Protein AF-A0A957ZET1-F1 (afdb_monomer)

Secondary structure (DSSP, 8-state):
-PPPEEEE-----SGGGTTSGGGHHHHHHHHHHHHTT----EEETTEEEEEEEEEPPPGGG-TTSS-S---HHHHHHHHHH------EEEEEEEE-

Sequence (96 aa):
MSSLKMIVGLGNPGPRYANNRHNIGFRAVELYAERHNFAFSRIQLKASVADGWVSMPSALASPQAASAQENSETRGFLGSLFQPSAERQKVLLAKP

pLDDT: mean 79.7, std 17.47, range [43.03, 96.94]

Foldseek 3Di:
DADEAEQEQAADDDPVGPPPPRRVSVVVLVVVCVVQVWDQPDADPNKRKTKDKDFDDQPCPDCVNVPDPDDPVVVVVVCVVDPRPRDIHIYMYIYD

Structure (mmCIF, N/CA/C/O backbone):
data_AF-A0A957ZET1-F1
#
_entry.id   AF-A0A957ZET1-F1
#
loop_
_atom_site.group_PDB
_atom_site.id
_atom_site.type_symbol
_atom_site.label_atom_id
_atom_site.label_alt_id
_atom_site.label_comp_id
_atom_site.label_asym_id
_atom_site.label_entity_id
_atom_site.label_seq_id
_atom_site.pdbx_PDB_ins_code
_atom_site.Cartn_x
_atom_site.Cartn_y
_atom_site.Cartn_z
_atom_site.occupancy
_atom_site.B_iso_or_equiv
_atom_site.auth_seq_id
_atom_site.auth_comp_id
_atom_site.auth_asym_id
_atom_site.auth_atom_id
_atom_site.pdbx_P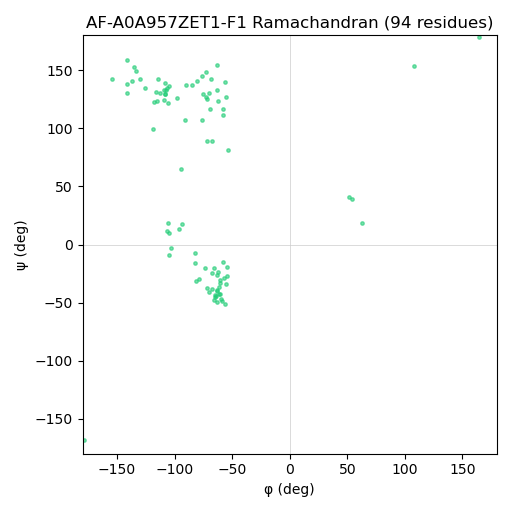DB_model_num
ATOM 1 N N . MET A 1 1 ? -5.080 4.289 24.548 1.00 55.81 1 MET A N 1
ATOM 2 C CA . MET A 1 1 ? -4.792 5.103 23.344 1.00 55.81 1 MET A CA 1
ATOM 3 C C . MET A 1 1 ? -4.132 4.206 22.310 1.00 55.81 1 MET A C 1
ATOM 5 O O . MET A 1 1 ? -3.112 3.611 22.632 1.00 55.81 1 MET A O 1
ATOM 9 N N . SER A 1 2 ? -4.687 4.082 21.104 1.00 67.25 2 SER A N 1
ATOM 10 C CA . SER A 1 2 ? -4.029 3.357 20.007 1.00 67.25 2 SER A CA 1
ATOM 11 C C . SER A 1 2 ? -2.804 4.152 19.529 1.00 67.25 2 SER A C 1
ATOM 13 O O . SER A 1 2 ? -2.951 5.284 19.065 1.00 67.25 2 SER A O 1
ATOM 15 N N . SER A 1 3 ? -1.598 3.596 19.666 1.00 87.75 3 SER A N 1
ATOM 16 C CA . SER A 1 3 ? -0.348 4.229 19.195 1.00 87.75 3 SER A CA 1
ATOM 17 C C . SER A 1 3 ? -0.307 4.283 17.668 1.00 87.75 3 SER A C 1
ATOM 19 O O . SER A 1 3 ? -0.742 3.331 17.048 1.00 87.75 3 SER A O 1
ATOM 21 N N . LEU A 1 4 ? 0.208 5.336 17.024 1.00 90.69 4 LEU A N 1
ATOM 22 C CA . LEU A 1 4 ? 0.372 5.339 15.559 1.00 90.69 4 LEU A CA 1
ATOM 23 C C . LEU A 1 4 ? 1.369 4.247 15.129 1.00 90.69 4 LEU A C 1
ATOM 25 O O . LEU A 1 4 ? 2.459 4.150 15.691 1.00 90.69 4 LEU A O 1
ATOM 29 N N . LYS A 1 5 ? 1.023 3.460 14.104 1.00 93.75 5 LYS A N 1
ATOM 30 C CA . LYS A 1 5 ? 1.940 2.499 13.471 1.00 93.75 5 LYS A CA 1
ATOM 31 C C . LYS A 1 5 ? 2.348 2.996 12.091 1.00 93.75 5 LYS A C 1
ATOM 33 O O . LYS A 1 5 ? 1.508 3.491 11.344 1.00 93.75 5 LYS A O 1
ATOM 38 N N . MET A 1 6 ? 3.624 2.842 11.750 1.00 94.44 6 MET A N 1
ATOM 39 C CA . MET A 1 6 ? 4.146 3.160 10.423 1.00 94.44 6 MET A CA 1
ATOM 40 C C . MET A 1 6 ? 4.652 1.887 9.750 1.00 94.44 6 MET A C 1
ATOM 42 O O . MET A 1 6 ? 5.401 1.125 10.357 1.00 94.44 6 MET A O 1
ATOM 46 N N . ILE A 1 7 ? 4.243 1.672 8.503 1.00 95.75 7 ILE A N 1
ATOM 47 C CA . ILE A 1 7 ? 4.685 0.563 7.660 1.00 95.75 7 ILE A CA 1
ATOM 48 C C . ILE A 1 7 ? 5.391 1.171 6.450 1.00 95.75 7 ILE A C 1
ATOM 50 O O . ILE A 1 7 ? 4.811 1.979 5.723 1.00 95.75 7 ILE A O 1
ATOM 54 N N . VAL A 1 8 ? 6.649 0.789 6.243 1.00 95.81 8 VAL A N 1
ATOM 55 C CA . VAL A 1 8 ? 7.480 1.309 5.153 1.00 95.81 8 VAL A CA 1
ATOM 56 C C . VAL A 1 8 ? 7.815 0.179 4.192 1.00 95.81 8 VAL A C 1
ATOM 58 O O . VAL A 1 8 ? 8.381 -0.839 4.587 1.00 95.81 8 VAL A O 1
ATOM 61 N N . GLY A 1 9 ? 7.468 0.363 2.923 1.00 94.94 9 GLY A N 1
ATOM 62 C CA . GLY A 1 9 ? 7.806 -0.554 1.848 1.00 94.94 9 GLY A CA 1
ATOM 63 C C . GLY A 1 9 ? 9.125 -0.135 1.223 1.00 94.94 9 GLY A C 1
ATOM 64 O O . GLY A 1 9 ? 9.172 0.869 0.524 1.00 94.94 9 GLY A O 1
ATOM 65 N N . LEU A 1 10 ? 10.198 -0.886 1.469 1.00 93.12 10 LEU A N 1
ATOM 66 C CA . LEU A 1 10 ? 11.492 -0.633 0.829 1.00 93.12 10 LEU A CA 1
ATOM 67 C C . LEU A 1 10 ? 11.493 -1.130 -0.625 1.00 93.12 10 LEU A C 1
ATOM 69 O O . LEU A 1 10 ? 10.859 -2.139 -0.949 1.00 93.12 10 LEU A O 1
ATOM 73 N N . GLY A 1 11 ? 12.196 -0.402 -1.492 1.00 90.31 11 GLY A N 1
ATOM 74 C CA . GLY A 1 11 ? 12.289 -0.672 -2.924 1.00 90.31 11 GLY A CA 1
ATOM 75 C C . GLY A 1 11 ? 12.836 0.526 -3.699 1.00 90.31 11 GLY A C 1
ATOM 76 O O . GLY A 1 11 ? 13.131 1.571 -3.120 1.00 90.31 11 GLY A O 1
ATOM 77 N N . ASN A 1 12 ? 12.977 0.356 -5.012 1.00 90.69 12 ASN A N 1
ATOM 78 C CA . ASN A 1 12 ? 13.467 1.379 -5.931 1.00 90.69 12 ASN A CA 1
ATOM 79 C C . ASN A 1 12 ? 12.318 1.941 -6.789 1.00 90.69 12 ASN A C 1
ATOM 81 O O . ASN A 1 12 ? 11.541 1.151 -7.340 1.00 90.69 12 ASN A O 1
ATOM 85 N N . PRO A 1 13 ? 12.222 3.272 -6.962 1.00 84.25 13 PRO A N 1
ATOM 86 C CA . PRO A 1 13 ? 11.187 3.892 -7.780 1.00 84.25 13 PRO A CA 1
ATOM 87 C C . PRO A 1 13 ? 11.435 3.682 -9.280 1.00 84.25 13 PRO A C 1
ATOM 89 O O . PRO A 1 13 ? 12.572 3.645 -9.751 1.00 84.25 13 PRO A O 1
ATOM 92 N N . GLY A 1 14 ? 10.347 3.602 -10.047 1.00 83.75 14 GLY A N 1
ATOM 93 C CA . GLY A 1 14 ? 10.363 3.520 -11.509 1.00 83.75 14 GLY A CA 1
ATOM 94 C C . GLY A 1 14 ? 9.994 2.138 -12.073 1.00 83.75 14 GLY A C 1
ATOM 95 O O . GLY A 1 14 ? 10.213 1.106 -11.432 1.00 83.75 14 GLY A O 1
ATOM 96 N N . PRO A 1 15 ? 9.457 2.089 -13.308 1.00 81.06 15 PRO A N 1
ATOM 97 C CA . PRO A 1 15 ? 8.856 0.881 -13.886 1.00 81.06 15 PRO A CA 1
ATOM 98 C C . PRO A 1 15 ? 9.854 -0.270 -14.064 1.00 81.06 15 PRO A C 1
ATOM 100 O O . PRO A 1 15 ? 9.481 -1.439 -14.002 1.00 81.06 15 PRO A O 1
ATOM 103 N N . ARG A 1 16 ? 11.145 0.044 -14.220 1.00 82.56 16 ARG A N 1
ATOM 104 C CA . ARG A 1 16 ? 12.215 -0.945 -14.417 1.00 82.56 16 ARG A CA 1
ATOM 105 C C . ARG A 1 16 ? 12.442 -1.853 -13.200 1.00 82.56 16 ARG A C 1
ATOM 107 O O . ARG A 1 16 ? 13.002 -2.934 -13.353 1.00 82.56 16 ARG A O 1
ATOM 114 N N . TYR A 1 17 ? 12.008 -1.435 -12.009 1.00 78.31 17 TYR A N 1
ATOM 115 C CA . TYR A 1 17 ? 12.193 -2.185 -10.762 1.00 78.31 17 TYR A CA 1
ATOM 116 C C . TYR A 1 17 ? 10.928 -2.908 -10.287 1.00 78.31 17 TYR A C 1
ATOM 118 O O . TYR A 1 17 ? 10.996 -3.655 -9.313 1.00 78.31 17 TYR A O 1
ATOM 126 N N . ALA A 1 18 ? 9.798 -2.755 -10.989 1.00 74.75 18 ALA A N 1
ATOM 127 C CA . ALA A 1 18 ? 8.488 -3.262 -10.566 1.00 74.75 18 ALA A CA 1
ATOM 128 C C . ALA A 1 18 ? 8.465 -4.775 -10.266 1.00 74.75 18 ALA A C 1
ATOM 130 O O . ALA A 1 18 ? 7.780 -5.211 -9.344 1.00 74.75 18 ALA A O 1
ATOM 131 N N . ASN A 1 19 ? 9.260 -5.564 -10.999 1.00 80.00 19 ASN A N 1
ATOM 132 C CA . ASN A 1 19 ? 9.345 -7.022 -10.845 1.00 80.00 19 ASN A CA 1
ATOM 133 C C . ASN A 1 19 ? 10.643 -7.504 -10.166 1.00 80.00 19 ASN A C 1
ATOM 135 O O . ASN A 1 19 ? 10.943 -8.697 -10.177 1.00 80.00 19 ASN A O 1
ATOM 139 N N . ASN A 1 20 ? 11.435 -6.604 -9.575 1.00 85.44 20 ASN A N 1
ATOM 140 C CA . ASN A 1 20 ? 12.631 -6.987 -8.826 1.00 85.44 20 ASN A CA 1
ATOM 141 C C . ASN A 1 20 ? 12.242 -7.444 -7.410 1.00 85.44 20 ASN A C 1
ATOM 143 O O . ASN A 1 20 ? 11.415 -6.816 -6.752 1.00 85.44 20 ASN A O 1
ATOM 147 N N . ARG A 1 21 ? 12.900 -8.490 -6.896 1.00 86.75 21 ARG A N 1
ATOM 148 C CA . ARG A 1 21 ? 12.778 -8.942 -5.496 1.00 86.75 21 ARG A CA 1
ATOM 149 C C . ARG A 1 21 ? 13.056 -7.819 -4.485 1.00 86.75 21 ARG A C 1
ATOM 151 O O . ARG A 1 21 ? 12.487 -7.836 -3.400 1.00 86.75 21 ARG A O 1
ATOM 158 N N . HIS A 1 22 ? 13.857 -6.819 -4.861 1.00 86.31 22 HIS A N 1
ATOM 159 C CA . HIS A 1 22 ? 14.103 -5.611 -4.063 1.00 86.31 22 HIS A CA 1
ATOM 160 C C . HIS A 1 22 ? 12.844 -4.764 -3.812 1.00 86.31 22 HIS A C 1
ATOM 162 O O . HIS A 1 22 ? 12.797 -4.046 -2.822 1.00 86.31 22 HIS A O 1
ATOM 168 N N . ASN A 1 23 ? 11.817 -4.864 -4.662 1.00 91.44 23 ASN A N 1
ATOM 169 C CA . ASN A 1 23 ? 10.572 -4.102 -4.541 1.00 91.44 23 ASN A CA 1
ATOM 170 C C . ASN A 1 23 ? 9.459 -4.892 -3.835 1.00 91.44 23 ASN A C 1
ATOM 172 O O . ASN A 1 23 ? 8.298 -4.481 -3.848 1.00 91.44 23 ASN A O 1
ATOM 176 N N . ILE A 1 24 ? 9.780 -6.019 -3.187 1.00 92.38 24 ILE A N 1
ATOM 177 C CA . ILE A 1 24 ? 8.775 -6.795 -2.451 1.00 92.38 24 ILE A CA 1
ATOM 178 C C . ILE A 1 24 ? 8.134 -5.974 -1.322 1.00 92.38 24 ILE A C 1
ATOM 180 O O . ILE A 1 24 ? 6.937 -6.107 -1.081 1.00 92.38 24 ILE A O 1
ATOM 184 N N . GLY A 1 25 ? 8.897 -5.067 -0.697 1.00 92.94 25 GLY A N 1
ATOM 185 C CA . GLY A 1 25 ? 8.387 -4.142 0.313 1.00 92.94 25 GLY A CA 1
ATOM 186 C C . GLY A 1 25 ? 7.351 -3.169 -0.254 1.00 92.94 25 GLY A C 1
ATOM 187 O O . GLY A 1 25 ? 6.292 -2.999 0.345 1.00 92.94 25 GLY A O 1
ATOM 188 N N . PHE A 1 26 ? 7.611 -2.587 -1.431 1.00 92.25 26 PHE A N 1
ATOM 189 C CA . PHE A 1 26 ? 6.634 -1.753 -2.151 1.00 92.25 26 PHE A CA 1
ATOM 190 C C . PHE A 1 26 ? 5.340 -2.511 -2.408 1.00 92.25 26 PHE A C 1
ATOM 192 O O . PHE A 1 26 ? 4.268 -2.030 -2.051 1.00 92.25 26 PHE A O 1
ATOM 199 N N . ARG A 1 27 ? 5.447 -3.715 -2.984 1.00 91.69 27 ARG A N 1
ATOM 200 C CA . ARG A 1 27 ? 4.274 -4.524 -3.327 1.00 91.69 27 ARG A CA 1
ATOM 201 C C . ARG A 1 27 ? 3.480 -4.927 -2.092 1.00 91.69 27 ARG A C 1
ATOM 203 O O . ARG A 1 27 ? 2.257 -4.900 -2.129 1.00 91.69 27 ARG A O 1
ATOM 210 N N . ALA A 1 28 ? 4.153 -5.268 -0.994 1.00 94.75 28 ALA A N 1
ATOM 211 C CA . ALA A 1 28 ? 3.485 -5.581 0.265 1.00 94.75 28 ALA A CA 1
ATOM 212 C C . ALA A 1 28 ? 2.675 -4.384 0.788 1.00 94.75 28 ALA A C 1
ATOM 214 O O . ALA A 1 28 ? 1.538 -4.555 1.221 1.00 94.75 28 ALA A O 1
ATOM 215 N N . VAL A 1 29 ? 3.236 -3.176 0.706 1.00 95.94 29 VAL A N 1
ATOM 216 C CA . VAL A 1 29 ? 2.572 -1.942 1.140 1.00 95.94 29 VAL A CA 1
ATOM 217 C C . VAL A 1 29 ? 1.431 -1.528 0.204 1.00 95.94 29 VAL A C 1
ATOM 219 O O . VAL A 1 29 ? 0.389 -1.099 0.693 1.00 95.94 29 VAL A O 1
ATOM 222 N N . GLU A 1 30 ? 1.571 -1.706 -1.110 1.00 93.25 30 GLU A N 1
ATOM 223 C CA . GLU A 1 30 ? 0.482 -1.494 -2.076 1.00 93.25 30 GLU A CA 1
ATOM 224 C C . GLU A 1 30 ? -0.677 -2.462 -1.840 1.00 93.25 30 GLU A C 1
ATOM 226 O O . GLU A 1 30 ? -1.810 -2.025 -1.678 1.00 93.25 30 GLU A O 1
ATOM 231 N N . LEU A 1 31 ? -0.389 -3.759 -1.705 1.00 95.06 31 LEU A N 1
ATOM 232 C CA . LEU A 1 31 ? -1.407 -4.771 -1.413 1.00 95.06 31 LEU A CA 1
ATOM 233 C C . LEU A 1 31 ? -2.098 -4.516 -0.069 1.00 95.06 31 LEU A C 1
ATOM 235 O O . LEU A 1 31 ? -3.295 -4.758 0.071 1.00 95.06 31 LEU A O 1
ATOM 239 N N . TYR A 1 32 ? -1.356 -4.041 0.934 1.00 95.62 32 TYR A N 1
ATOM 240 C CA . TYR A 1 32 ? -1.944 -3.640 2.207 1.00 95.62 32 TYR A CA 1
ATOM 241 C C . TYR A 1 32 ? -2.874 -2.434 2.031 1.00 95.62 32 TYR A C 1
ATOM 243 O O . TYR A 1 32 ? -3.994 -2.448 2.539 1.00 95.62 32 TYR A O 1
ATOM 251 N N . ALA A 1 33 ? -2.442 -1.414 1.285 1.00 96.00 33 ALA A N 1
ATOM 252 C CA . ALA A 1 33 ? -3.263 -0.247 0.990 1.00 96.00 33 ALA A CA 1
ATOM 253 C C . ALA A 1 33 ? -4.552 -0.639 0.253 1.00 96.00 33 ALA A C 1
ATOM 255 O O . ALA A 1 33 ? -5.631 -0.242 0.678 1.00 96.00 33 ALA A O 1
ATOM 256 N N . GLU A 1 34 ? -4.459 -1.483 -0.776 1.00 95.56 34 GLU A N 1
ATOM 257 C CA . GLU A 1 34 ? -5.608 -1.995 -1.533 1.00 95.56 34 GLU A CA 1
ATOM 258 C C . GLU A 1 34 ? -6.599 -2.743 -0.633 1.00 95.56 34 GLU A C 1
ATOM 260 O O . GLU A 1 34 ? -7.789 -2.435 -0.630 1.00 95.56 34 GLU A O 1
ATOM 265 N N . ARG A 1 35 ? -6.117 -3.674 0.202 1.00 95.06 35 ARG A N 1
ATOM 266 C CA . ARG A 1 35 ? -6.968 -4.450 1.125 1.00 95.06 35 ARG A CA 1
ATOM 267 C C . ARG A 1 35 ? -7.713 -3.584 2.137 1.00 95.06 35 ARG A C 1
ATOM 269 O O . ARG A 1 35 ? -8.793 -3.964 2.582 1.00 95.06 35 ARG A O 1
ATOM 276 N N . HIS A 1 36 ? -7.129 -2.452 2.519 1.00 94.25 36 HIS A N 1
ATOM 277 C CA . HIS A 1 36 ? -7.690 -1.533 3.507 1.00 94.25 36 HIS A CA 1
ATOM 278 C C . HIS A 1 36 ? -8.280 -0.257 2.885 1.00 94.25 36 HIS A C 1
ATOM 280 O O . HIS A 1 36 ? -8.660 0.649 3.624 1.00 94.25 36 HIS A O 1
ATOM 286 N N . ASN A 1 37 ? -8.410 -0.195 1.554 1.00 95.38 37 ASN A N 1
ATOM 287 C CA . ASN A 1 37 ? -8.915 0.960 0.803 1.00 95.38 37 ASN A CA 1
ATOM 288 C C . ASN A 1 37 ? -8.171 2.276 1.103 1.00 95.38 37 ASN A C 1
ATOM 290 O O . ASN A 1 37 ? -8.776 3.343 1.212 1.00 95.38 37 ASN A O 1
ATOM 294 N N . PHE A 1 38 ? -6.850 2.215 1.257 1.00 96.31 38 PHE A N 1
ATOM 295 C CA . PHE A 1 38 ? -6.011 3.401 1.398 1.00 96.31 38 PHE A CA 1
ATOM 296 C C . PHE A 1 38 ? -5.531 3.869 0.027 1.00 96.31 38 PHE A C 1
ATOM 298 O O . PHE A 1 38 ? -5.088 3.075 -0.801 1.00 96.31 38 PHE A O 1
ATOM 305 N N . ALA A 1 39 ? -5.564 5.182 -0.188 1.00 96.00 39 ALA A N 1
ATOM 306 C CA . ALA A 1 39 ? -5.045 5.809 -1.393 1.00 96.00 39 ALA A CA 1
ATOM 307 C C . ALA A 1 39 ? -3.751 6.564 -1.084 1.00 96.00 39 ALA A C 1
ATOM 309 O O . ALA A 1 39 ? -3.695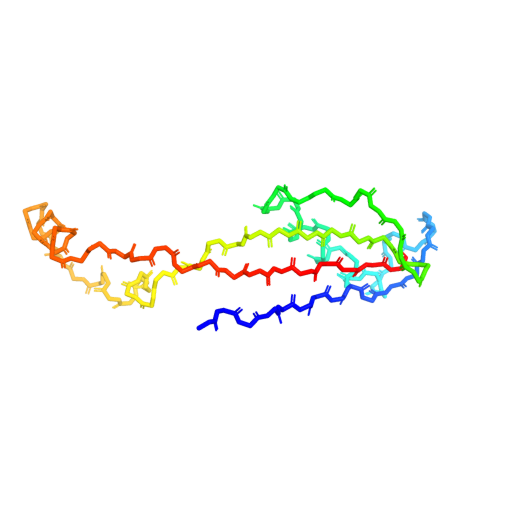 7.391 -0.171 1.00 96.00 39 ALA A O 1
ATOM 310 N N . PHE A 1 40 ? -2.719 6.311 -1.884 1.00 94.88 40 PHE A N 1
ATOM 311 C CA . PHE A 1 40 ? -1.491 7.098 -1.886 1.00 94.88 40 PHE A CA 1
ATOM 312 C C . PHE A 1 40 ? -1.754 8.469 -2.516 1.00 94.88 40 PHE A C 1
ATOM 314 O O . PHE A 1 40 ? -1.637 8.640 -3.726 1.00 94.88 40 PHE A O 1
ATOM 321 N N . SER A 1 41 ? -2.161 9.438 -1.695 1.00 91.69 41 SER A N 1
ATOM 322 C CA . SER A 1 41 ? -2.639 10.753 -2.148 1.00 91.69 41 SER A CA 1
ATOM 323 C C . SER A 1 41 ? -1.641 11.891 -1.944 1.00 91.69 41 SER A C 1
ATOM 325 O O . SER A 1 41 ? -1.864 12.996 -2.435 1.00 91.69 41 SER A O 1
ATOM 327 N N . ARG A 1 42 ? -0.539 11.650 -1.225 1.00 94.88 42 ARG A N 1
ATOM 328 C CA . ARG A 1 42 ? 0.457 12.681 -0.911 1.00 94.88 42 ARG A CA 1
ATOM 329 C C . ARG A 1 42 ? 1.882 12.183 -1.106 1.00 94.88 42 ARG A C 1
ATOM 331 O O . ARG A 1 42 ? 2.167 10.997 -0.945 1.00 94.88 42 ARG A O 1
ATOM 338 N N . ILE A 1 43 ? 2.778 13.120 -1.400 1.00 94.94 43 ILE A N 1
ATOM 339 C CA . ILE A 1 43 ? 4.224 12.903 -1.406 1.00 94.94 43 ILE A CA 1
ATOM 340 C C . ILE A 1 43 ? 4.829 13.632 -0.204 1.00 94.94 43 ILE A C 1
ATOM 342 O O . ILE A 1 43 ? 4.567 14.815 -0.000 1.00 94.94 43 ILE A O 1
ATOM 346 N N . GLN A 1 44 ? 5.650 12.944 0.585 1.00 93.06 44 GLN A N 1
ATOM 347 C CA . GLN A 1 44 ? 6.356 13.503 1.735 1.00 93.06 44 GLN A CA 1
ATOM 348 C C . GLN A 1 44 ? 7.762 12.909 1.808 1.00 93.06 44 GLN A C 1
ATOM 350 O O . GLN A 1 44 ? 7.923 11.697 1.730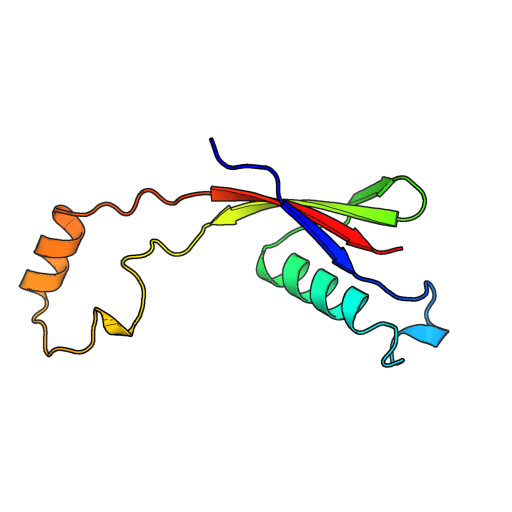 1.00 93.06 44 GLN A O 1
ATOM 355 N N . LEU A 1 45 ? 8.791 13.755 1.943 1.00 91.50 45 LEU A N 1
ATOM 356 C CA . LEU A 1 45 ? 10.199 13.324 2.011 1.00 91.50 45 LEU A CA 1
ATOM 357 C C . LEU A 1 45 ? 10.614 12.380 0.861 1.00 91.50 45 LEU A C 1
ATOM 359 O O . LEU A 1 45 ? 11.340 11.416 1.075 1.00 91.50 45 LEU A O 1
ATOM 363 N N . LYS A 1 46 ? 10.155 12.672 -0.367 1.00 90.31 46 LYS A N 1
ATOM 364 C CA . LYS A 1 46 ? 10.357 11.837 -1.571 1.00 90.31 46 LYS A CA 1
ATOM 365 C C . LYS A 1 46 ? 9.725 10.439 -1.494 1.00 90.31 46 LYS A C 1
ATOM 367 O O . LYS A 1 46 ? 10.091 9.582 -2.282 1.00 90.31 46 LYS A O 1
ATOM 372 N N . ALA A 1 47 ? 8.779 10.223 -0.585 1.00 92.25 47 ALA A N 1
ATOM 373 C CA . ALA A 1 47 ? 7.984 9.008 -0.505 1.00 92.25 47 ALA A CA 1
ATOM 374 C C . ALA A 1 47 ? 6.515 9.311 -0.803 1.00 92.25 47 ALA A C 1
ATOM 376 O O . ALA A 1 47 ? 5.977 10.336 -0.384 1.00 92.25 47 ALA A O 1
ATOM 377 N N . SER A 1 48 ? 5.852 8.402 -1.502 1.00 95.06 48 SER A N 1
ATOM 378 C CA . SER A 1 48 ? 4.403 8.343 -1.595 1.00 95.06 48 SER A CA 1
ATOM 379 C C . SER A 1 48 ? 3.821 7.790 -0.296 1.00 95.06 48 SER A C 1
ATOM 381 O O . SER A 1 48 ? 4.269 6.759 0.213 1.00 95.06 48 SER A O 1
ATOM 383 N N . VAL A 1 49 ? 2.834 8.488 0.267 1.00 96.94 49 VAL A N 1
ATOM 384 C CA . VAL A 1 49 ? 2.297 8.204 1.601 1.00 96.94 49 VAL A CA 1
ATOM 385 C C . VAL A 1 49 ? 0.769 8.105 1.575 1.00 96.94 49 VAL A C 1
ATOM 387 O O . VAL A 1 49 ? 0.093 8.870 0.886 1.00 96.94 49 VAL A O 1
ATOM 390 N N . ALA A 1 50 ? 0.235 7.176 2.368 1.00 96.88 50 ALA A N 1
ATOM 391 C CA . ALA A 1 50 ? -1.188 7.021 2.667 1.00 96.88 50 ALA A CA 1
ATOM 392 C C . ALA A 1 50 ? -1.376 6.839 4.182 1.00 96.88 50 ALA A C 1
ATOM 394 O O . ALA A 1 50 ? -0.503 6.282 4.843 1.00 96.88 50 ALA A O 1
ATOM 395 N N . ASP A 1 51 ? -2.490 7.277 4.761 1.00 95.12 51 ASP A N 1
ATOM 396 C CA . ASP A 1 51 ? -2.852 6.915 6.134 1.00 95.12 51 ASP A CA 1
ATOM 397 C C . ASP A 1 51 ? -4.345 6.671 6.279 1.00 95.12 51 ASP A C 1
ATOM 399 O O . ASP A 1 51 ? -5.155 7.138 5.481 1.00 95.12 51 ASP A O 1
ATOM 403 N N . GLY A 1 52 ? -4.695 5.940 7.327 1.00 93.50 52 GLY A N 1
ATOM 404 C CA . GLY A 1 52 ? -6.076 5.656 7.656 1.00 93.50 52 GLY A CA 1
ATOM 405 C C . GLY A 1 52 ? -6.197 4.821 8.918 1.00 93.50 52 GLY A C 1
ATOM 406 O O . GLY A 1 52 ? -5.238 4.630 9.673 1.00 93.50 52 GLY A O 1
ATOM 407 N N . TRP A 1 53 ? -7.406 4.325 9.147 1.00 93.25 53 TRP A N 1
ATOM 408 C CA . TRP A 1 53 ? -7.731 3.478 10.286 1.00 93.25 53 TRP A CA 1
ATOM 409 C C . TRP A 1 53 ? -7.990 2.056 9.818 1.00 93.25 53 TRP A C 1
ATOM 411 O O . TRP A 1 53 ? -8.750 1.841 8.877 1.00 93.25 53 TRP A O 1
ATOM 421 N N . VAL A 1 54 ? -7.392 1.091 10.509 1.00 91.44 54 VAL A N 1
ATOM 422 C CA . VAL A 1 54 ? -7.612 -0.335 10.272 1.00 91.44 54 VAL A CA 1
ATOM 423 C C . VAL A 1 54 ? -8.333 -0.934 11.469 1.00 91.44 54 VAL A C 1
ATOM 425 O O . VAL A 1 54 ? -7.923 -0.719 12.609 1.00 91.44 54 VAL A 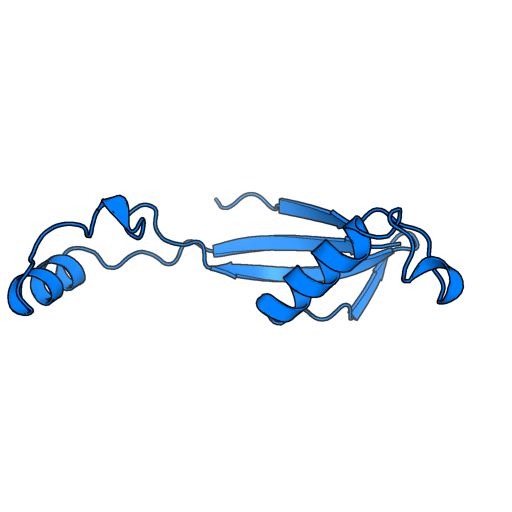O 1
ATOM 428 N N . SER A 1 55 ? -9.416 -1.667 11.212 1.00 87.94 55 SER A N 1
ATOM 429 C CA . SER A 1 55 ? -10.098 -2.454 12.239 1.00 87.94 55 SER A CA 1
ATOM 430 C C . SER A 1 55 ? -9.239 -3.655 12.609 1.00 87.94 55 SER A C 1
ATOM 432 O O . SER A 1 55 ? -8.866 -4.446 11.742 1.00 87.94 55 SER A O 1
ATOM 434 N N . MET A 1 56 ? -8.941 -3.798 13.892 1.00 78.19 56 MET A N 1
ATOM 435 C CA . MET A 1 56 ? -8.248 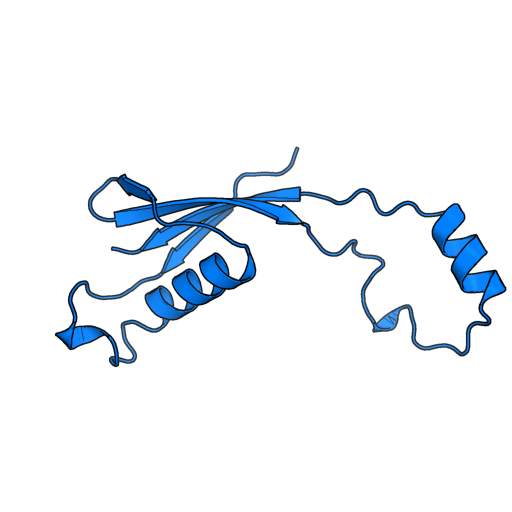-4.961 14.415 1.00 78.19 56 MET A CA 1
ATOM 436 C C . MET A 1 56 ? -9.270 -6.066 14.691 1.00 78.19 56 MET A C 1
ATOM 438 O O . MET A 1 56 ? -10.342 -5.783 15.237 1.00 78.19 56 MET A O 1
ATOM 442 N N . PRO A 1 57 ? -8.970 -7.326 14.338 1.00 67.69 57 PRO A N 1
ATOM 443 C CA . PRO A 1 57 ? -9.719 -8.449 14.873 1.00 67.69 57 PRO A CA 1
ATOM 444 C C . PRO A 1 57 ? -9.665 -8.366 16.398 1.00 67.69 57 PRO A C 1
ATOM 446 O O . PRO A 1 57 ? -8.582 -8.246 16.973 1.00 67.69 57 PRO A O 1
ATOM 449 N N . SER A 1 58 ? -10.823 -8.406 17.056 1.00 62.12 58 SER A N 1
ATOM 450 C CA . SER A 1 58 ? -10.854 -8.550 18.511 1.00 62.12 58 SER A CA 1
ATOM 451 C C . SER A 1 58 ? -10.088 -9.822 18.883 1.00 62.12 58 SER A C 1
ATOM 453 O O . SER A 1 58 ? -10.213 -10.831 18.189 1.00 62.12 58 SER A O 1
ATOM 455 N N . ALA A 1 59 ? -9.298 -9.800 19.959 1.00 55.16 59 ALA A N 1
ATOM 456 C CA . ALA A 1 59 ? -8.510 -10.957 20.405 1.00 55.16 59 ALA A CA 1
ATOM 457 C C . ALA A 1 59 ? -9.363 -12.231 20.627 1.00 55.16 59 ALA A C 1
ATOM 459 O O . ALA A 1 59 ? -8.847 -13.346 20.575 1.00 55.16 59 ALA A O 1
ATOM 460 N N . LEU A 1 60 ? -10.681 -12.072 20.797 1.00 49.12 60 LEU A N 1
ATOM 461 C CA . LEU A 1 60 ? -11.668 -13.150 20.921 1.00 49.12 60 LEU A CA 1
ATOM 462 C C . LEU A 1 60 ? -12.132 -13.749 19.575 1.00 49.12 60 LEU A C 1
ATOM 464 O O . LEU A 1 60 ? -12.828 -14.756 19.567 1.00 49.12 60 LEU A O 1
ATOM 468 N N . ALA A 1 61 ? -11.736 -13.175 18.436 1.00 47.88 61 ALA A N 1
ATOM 469 C CA . ALA A 1 61 ? -12.065 -13.652 17.088 1.00 47.88 61 ALA A CA 1
ATOM 470 C C . ALA A 1 61 ? -10.996 -14.593 16.495 1.00 47.88 61 ALA A C 1
ATOM 472 O O . ALA A 1 61 ? -10.945 -14.793 15.279 1.00 47.88 61 ALA A O 1
ATOM 473 N N . SER A 1 62 ? -10.112 -15.161 17.323 1.00 43.03 62 SER A N 1
ATOM 474 C CA . SER A 1 62 ? -9.205 -16.212 16.860 1.00 43.03 62 SER A CA 1
ATOM 475 C C . SER A 1 62 ? -10.016 -17.494 16.582 1.00 43.03 62 SER A C 1
ATOM 477 O O . SER A 1 62 ? -10.782 -17.931 17.441 1.00 43.03 62 SER A O 1
ATOM 479 N N . PRO A 1 63 ? -9.866 -18.145 15.410 1.00 47.44 63 PRO A N 1
ATOM 480 C CA . PRO A 1 63 ? -10.605 -19.370 15.068 1.00 47.44 63 PRO A CA 1
ATOM 481 C C . PRO A 1 63 ? -10.398 -20.531 16.055 1.00 47.44 63 PRO A C 1
ATOM 483 O O . PRO A 1 63 ? -11.171 -21.482 16.056 1.00 47.44 63 PRO A O 1
ATOM 486 N N . GLN A 1 64 ? -9.372 -20.446 16.906 1.00 44.81 64 GLN A N 1
ATOM 487 C CA . GLN A 1 64 ? -9.080 -21.414 17.964 1.00 44.81 64 GLN A CA 1
ATOM 488 C C . GLN A 1 64 ? -10.045 -21.327 19.156 1.00 44.81 64 GLN A C 1
ATOM 490 O O . GLN A 1 64 ? -10.184 -22.309 19.872 1.00 44.81 64 GLN A O 1
ATOM 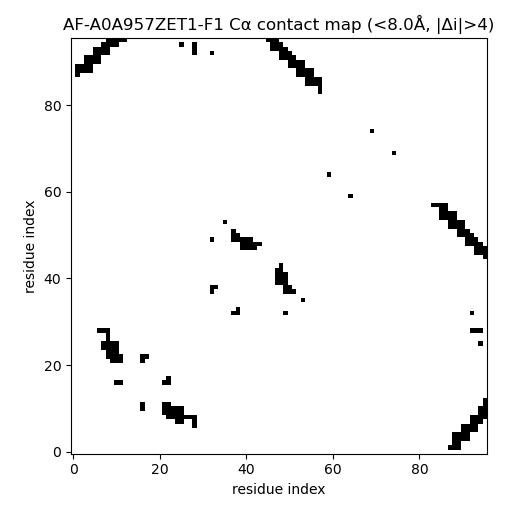495 N N . ALA A 1 65 ? -10.756 -20.210 19.344 1.00 45.38 65 ALA A N 1
ATOM 496 C CA . ALA A 1 65 ? -11.833 -20.116 20.333 1.00 45.38 65 ALA A CA 1
ATOM 497 C C . ALA A 1 65 ? -13.170 -20.691 19.818 1.00 45.38 65 ALA A C 1
ATOM 499 O O . ALA A 1 65 ? -14.058 -20.980 20.610 1.00 45.38 65 ALA A O 1
ATOM 500 N N . ALA A 1 66 ? -13.312 -20.886 18.500 1.00 46.16 66 ALA A N 1
ATOM 501 C CA . ALA A 1 66 ? -14.546 -21.335 17.847 1.00 46.16 66 ALA A CA 1
ATOM 502 C C . ALA A 1 66 ? -14.497 -22.804 17.380 1.00 46.16 66 ALA A C 1
ATOM 504 O O . ALA A 1 66 ? -15.281 -23.207 16.518 1.00 46.16 66 ALA A O 1
ATOM 505 N N . SER A 1 67 ? -13.577 -23.615 17.914 1.00 45.03 67 SER A N 1
ATOM 506 C CA . SER A 1 67 ? -13.529 -25.059 17.663 1.00 45.03 67 SER A CA 1
ATOM 507 C C . SER A 1 67 ? -14.269 -25.832 18.757 1.00 45.03 67 SER A C 1
ATOM 509 O O . SER A 1 67 ? -13.668 -26.590 19.513 1.00 45.03 67 SER A O 1
ATOM 511 N N . ALA A 1 68 ? -15.580 -25.638 18.848 1.00 49.34 68 ALA A N 1
ATOM 512 C CA . ALA A 1 68 ? -16.491 -26.575 19.493 1.00 49.34 68 ALA A CA 1
ATOM 513 C C . ALA A 1 68 ? -17.882 -26.395 18.872 1.00 49.34 68 ALA A C 1
ATOM 515 O O . ALA A 1 68 ? -18.261 -25.288 18.503 1.00 49.34 68 ALA A O 1
ATOM 516 N N . GLN A 1 69 ? -18.611 -27.495 18.699 1.00 55.09 69 GLN A N 1
ATOM 517 C CA . GLN A 1 69 ? -19.987 -27.562 18.196 1.00 55.09 69 GLN A CA 1
ATOM 518 C C . GLN A 1 69 ? -20.951 -26.659 18.995 1.00 55.09 69 GLN A C 1
ATOM 520 O O . GLN A 1 69 ? -21.670 -27.144 19.861 1.00 55.09 69 GLN A O 1
ATOM 525 N N . GLU A 1 70 ? -20.995 -25.357 18.716 1.00 56.47 70 GLU A N 1
ATOM 526 C CA . GLU A 1 70 ? -21.941 -24.444 19.365 1.00 56.47 70 GLU A CA 1
ATOM 527 C C . GLU A 1 70 ? -23.175 -24.184 18.494 1.00 56.47 70 GLU A C 1
ATOM 529 O O . GLU A 1 70 ? -23.102 -23.774 17.330 1.00 56.47 70 GLU A O 1
ATOM 534 N N . ASN A 1 71 ? -24.332 -24.431 19.107 1.00 63.44 71 ASN A N 1
ATOM 535 C CA . ASN A 1 71 ? -25.676 -24.137 18.624 1.00 63.44 71 ASN A CA 1
ATOM 536 C C . ASN A 1 71 ? -25.910 -22.621 18.454 1.00 63.44 71 ASN A C 1
ATOM 538 O O . ASN A 1 71 ? -25.282 -21.781 19.101 1.00 63.44 71 ASN A O 1
ATOM 542 N N . SER A 1 72 ? -26.835 -22.262 17.558 1.00 63.75 72 SER A N 1
ATOM 543 C CA . SER A 1 72 ? -27.128 -20.875 17.155 1.00 63.75 72 SER A CA 1
ATOM 544 C C . SER A 1 72 ? -27.523 -19.954 18.314 1.00 63.75 72 SER A C 1
ATOM 546 O O . SER A 1 72 ? -27.239 -18.759 18.264 1.00 63.75 72 SER A O 1
ATOM 548 N N . GLU A 1 73 ? -28.131 -20.503 19.365 1.00 66.00 73 GLU A N 1
ATOM 549 C CA . GLU A 1 73 ? -28.530 -19.760 20.566 1.00 66.00 73 GLU A CA 1
ATOM 550 C C . GLU A 1 73 ? -27.323 -19.323 21.408 1.00 66.00 73 GLU A C 1
ATOM 552 O O . GLU A 1 73 ? -27.254 -18.170 21.829 1.00 66.00 73 GLU A O 1
ATOM 557 N N . THR A 1 74 ? -26.320 -20.193 21.567 1.00 63.12 74 THR A N 1
ATOM 558 C CA . THR A 1 74 ? -25.088 -19.893 22.319 1.00 63.12 74 THR A CA 1
ATOM 559 C C . THR A 1 74 ? -24.250 -18.834 21.609 1.00 63.12 74 THR A C 1
ATOM 561 O O . THR A 1 74 ? -23.765 -17.901 22.243 1.00 63.12 74 THR A O 1
ATOM 564 N N . ARG A 1 75 ? -24.185 -18.877 20.271 1.00 59.47 75 ARG A N 1
ATOM 565 C CA . ARG A 1 75 ? -23.572 -17.805 19.465 1.00 59.47 75 ARG A CA 1
ATOM 566 C C . ARG A 1 75 ? -24.273 -16.456 19.638 1.00 59.47 75 ARG A C 1
ATOM 568 O O . ARG A 1 75 ? -23.597 -15.436 19.754 1.00 59.47 75 ARG A O 1
ATOM 575 N N . GLY A 1 76 ? -25.608 -16.447 19.651 1.00 64.25 76 GLY A N 1
ATOM 576 C CA . GLY A 1 76 ? -26.399 -15.232 19.866 1.00 64.25 76 GLY A CA 1
ATOM 577 C C . GLY A 1 76 ? -26.199 -14.650 21.266 1.00 64.25 76 GLY A C 1
ATOM 578 O O . GLY A 1 76 ? -25.980 -13.449 21.412 1.00 64.25 76 GLY A O 1
ATOM 579 N N . PHE A 1 77 ? -26.190 -15.509 22.287 1.00 65.94 77 PHE A N 1
ATOM 580 C CA . PHE A 1 77 ? -25.963 -15.120 23.676 1.00 65.94 77 PHE A CA 1
ATOM 581 C C . PHE A 1 77 ? -24.538 -14.594 23.907 1.00 65.94 77 PHE A C 1
ATOM 583 O O . PHE A 1 77 ? -24.373 -13.496 24.441 1.00 65.94 77 PHE A O 1
ATOM 590 N N . LEU A 1 78 ? -23.510 -15.295 23.418 1.00 57.91 78 LEU A N 1
ATOM 591 C CA . LEU A 1 78 ? -22.117 -14.844 23.505 1.00 57.91 78 LEU A CA 1
ATOM 592 C C . LEU A 1 78 ? -21.884 -13.536 22.734 1.00 57.91 78 LEU A C 1
ATOM 594 O O . LEU A 1 78 ? -21.221 -12.639 23.250 1.00 57.91 78 LEU A O 1
ATOM 598 N N . GLY A 1 79 ? -22.485 -13.377 21.550 1.00 61.16 79 GLY A N 1
ATOM 599 C CA . GLY A 1 79 ? -22.450 -12.120 20.794 1.00 61.16 79 GLY A CA 1
ATOM 600 C C . GLY A 1 79 ? -23.209 -10.965 21.461 1.00 61.16 79 GLY A C 1
ATOM 601 O O . GLY A 1 79 ? -22.888 -9.805 21.217 1.00 61.16 79 GLY A O 1
ATOM 602 N N . SER A 1 80 ? -24.192 -11.257 22.321 1.00 63.38 80 SER A N 1
ATOM 603 C CA . SER A 1 80 ? -24.903 -10.240 23.114 1.00 63.38 80 SER A CA 1
ATOM 604 C C . SER A 1 80 ? -24.142 -9.822 24.377 1.00 63.38 80 SER A C 1
ATOM 606 O O . SER A 1 80 ? -24.225 -8.666 24.784 1.00 63.38 80 SER A O 1
ATOM 608 N N . LEU A 1 81 ? -23.370 -10.743 24.967 1.00 59.66 81 LEU A N 1
ATOM 609 C CA . LEU A 1 81 ? -22.512 -10.486 26.127 1.00 59.66 81 LEU A CA 1
ATOM 610 C C . LEU A 1 81 ? -21.208 -9.779 25.744 1.00 59.66 81 LEU A C 1
ATOM 612 O O . LEU A 1 81 ? -20.661 -9.013 26.534 1.00 59.66 81 LEU A O 1
ATOM 616 N N . PHE A 1 82 ? -20.722 -10.023 24.528 1.00 53.41 82 PHE A N 1
ATOM 617 C CA . PHE A 1 82 ? -19.542 -9.384 23.970 1.00 53.41 82 PHE A CA 1
ATOM 618 C C . PHE A 1 82 ? -19.918 -8.608 22.711 1.00 53.41 82 PHE A C 1
ATOM 620 O O . PHE A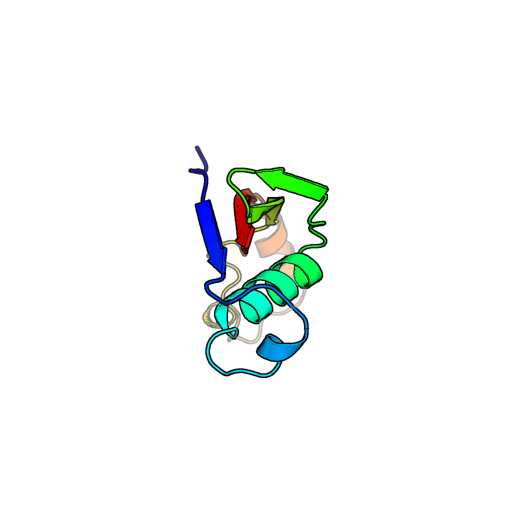 1 82 ? -19.951 -9.165 21.617 1.00 53.41 82 PHE A O 1
ATOM 627 N N . GLN A 1 83 ? -20.095 -7.291 22.834 1.00 56.38 83 GLN A N 1
ATOM 628 C CA . GLN A 1 83 ? -19.804 -6.418 21.701 1.00 56.38 83 GLN A CA 1
ATOM 629 C C . GLN A 1 83 ? -18.281 -6.289 21.611 1.00 56.38 83 GLN A C 1
ATOM 631 O O . GLN A 1 83 ? -17.697 -5.602 22.455 1.00 56.38 83 GLN A O 1
ATOM 636 N N . PRO A 1 84 ? -17.599 -6.914 20.630 1.00 54.50 84 PRO A N 1
ATOM 637 C CA . PRO A 1 84 ? -16.213 -6.573 20.379 1.00 54.50 84 PRO A CA 1
ATOM 638 C C . PRO A 1 84 ? -16.179 -5.079 20.066 1.00 54.50 84 PRO A C 1
ATOM 640 O O . PRO A 1 84 ? -16.695 -4.632 19.038 1.00 54.50 84 PRO A O 1
ATOM 643 N N . SER A 1 85 ? -15.598 -4.286 20.968 1.00 54.69 85 SER A N 1
ATOM 644 C CA . SER A 1 85 ? -15.216 -2.931 20.615 1.00 54.69 85 SER A CA 1
ATOM 645 C C . SER A 1 85 ? -14.256 -3.084 19.440 1.00 54.69 85 SER A C 1
ATOM 647 O O . SER A 1 85 ? -13.240 -3.774 19.529 1.00 54.69 85 SER A O 1
ATOM 649 N N . ALA A 1 86 ? -14.648 -2.559 18.280 1.00 64.75 86 ALA A N 1
ATOM 650 C CA . ALA A 1 86 ? -13.811 -2.612 17.097 1.00 64.75 86 ALA A CA 1
ATOM 651 C C . ALA A 1 86 ? -12.597 -1.721 17.371 1.00 64.75 86 ALA A C 1
ATOM 653 O O . ALA A 1 86 ? -12.637 -0.514 17.132 1.00 64.75 86 ALA A O 1
ATOM 654 N N . GLU A 1 87 ? -11.547 -2.297 17.952 1.00 80.31 87 GLU A N 1
ATOM 655 C CA . GLU A 1 87 ? -10.310 -1.581 18.196 1.00 80.31 87 GLU A CA 1
ATOM 656 C C . GLU A 1 87 ? -9.754 -1.156 16.838 1.00 80.31 87 GLU A C 1
ATOM 658 O O . GLU A 1 87 ? -9.599 -1.966 15.921 1.00 80.31 87 GLU A O 1
ATOM 663 N N . ARG A 1 88 ? -9.525 0.147 16.673 1.00 86.19 88 ARG A N 1
ATOM 664 C CA . ARG A 1 88 ? -8.999 0.711 15.433 1.00 86.19 88 ARG A CA 1
ATOM 665 C C . ARG A 1 88 ? -7.562 1.142 15.647 1.00 86.19 88 ARG A C 1
ATOM 667 O O . ARG A 1 88 ? -7.244 1.849 16.598 1.00 86.19 88 ARG A O 1
ATOM 674 N N . GLN A 1 89 ? -6.709 0.764 14.710 1.00 89.94 89 GLN A N 1
ATOM 675 C CA . GLN A 1 89 ? -5.300 1.113 14.675 1.00 89.94 89 GLN A CA 1
ATOM 676 C C . GLN A 1 89 ? -5.085 2.180 13.598 1.00 89.94 89 GLN A C 1
ATOM 678 O O . GLN A 1 89 ? -5.398 1.953 12.429 1.00 89.94 89 GLN A O 1
ATOM 683 N N . LYS A 1 90 ? -4.545 3.349 13.967 1.00 93.56 90 LYS A N 1
ATOM 684 C CA . LYS A 1 90 ? -4.101 4.340 12.976 1.00 93.56 90 LYS A CA 1
ATOM 685 C C . LYS A 1 90 ? -2.815 3.849 12.314 1.00 93.56 90 LYS A C 1
ATOM 687 O O . LYS A 1 90 ? -1.858 3.524 13.022 1.00 93.56 90 LYS A O 1
ATOM 692 N N . VAL A 1 91 ? -2.786 3.799 10.988 1.00 95.31 91 VAL A N 1
ATOM 693 C CA . VAL A 1 91 ? -1.643 3.303 10.213 1.00 95.31 91 VAL A CA 1
ATOM 694 C C . VAL A 1 91 ? -1.211 4.3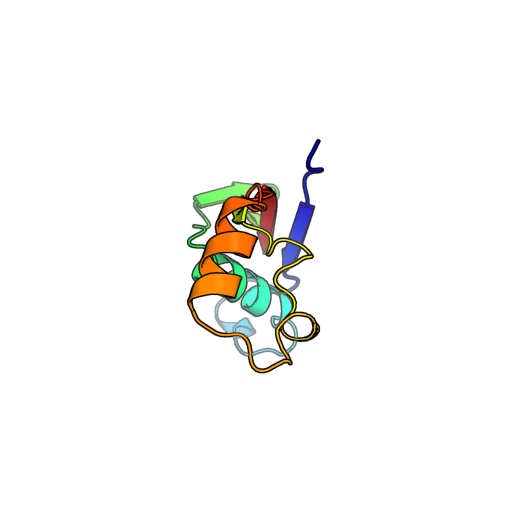51 9.196 1.00 95.31 91 VAL A C 1
ATOM 696 O O . VAL A 1 91 ? -2.047 4.923 8.503 1.00 95.31 91 VAL A O 1
ATOM 699 N N . LEU A 1 92 ? 0.099 4.576 9.108 1.00 96.12 92 LEU A N 1
ATOM 700 C CA . LEU A 1 92 ? 0.769 5.363 8.079 1.00 96.12 92 LEU A CA 1
ATOM 701 C C . LEU A 1 92 ? 1.560 4.414 7.170 1.00 96.12 92 LEU A C 1
ATOM 703 O O . LEU A 1 92 ? 2.405 3.662 7.649 1.00 96.12 92 LEU A O 1
ATOM 707 N N . LEU A 1 93 ? 1.299 4.460 5.871 1.00 96.88 93 LEU A N 1
ATOM 708 C CA . LEU A 1 93 ? 2.014 3.711 4.844 1.00 96.88 93 LEU A CA 1
ATOM 709 C C . LEU A 1 93 ? 2.950 4.644 4.089 1.00 96.88 93 LEU A C 1
ATOM 711 O O . LEU A 1 93 ? 2.536 5.738 3.708 1.00 96.88 93 LEU A O 1
ATOM 715 N N . ALA A 1 94 ? 4.174 4.201 3.824 1.00 96.00 94 ALA A N 1
ATOM 716 C CA . ALA A 1 94 ? 5.127 4.943 3.007 1.00 96.00 94 ALA A CA 1
ATOM 717 C C . ALA A 1 94 ? 5.867 4.020 2.033 1.00 96.00 94 ALA A C 1
ATOM 719 O O . ALA A 1 94 ? 6.264 2.911 2.398 1.00 96.00 94 ALA A O 1
ATOM 720 N N . LYS A 1 95 ? 6.086 4.504 0.810 1.00 92.75 95 LYS A N 1
ATOM 721 C CA . LYS A 1 95 ? 6.966 3.893 -0.194 1.00 92.75 95 LYS A CA 1
ATOM 722 C C . LYS A 1 95 ? 7.727 4.997 -0.956 1.00 92.75 95 LYS A C 1
ATOM 724 O O . LYS A 1 95 ? 7.112 6.030 -1.208 1.00 92.75 95 LYS A O 1
ATOM 729 N N . PRO A 1 96 ? 9.028 4.847 -1.250 1.00 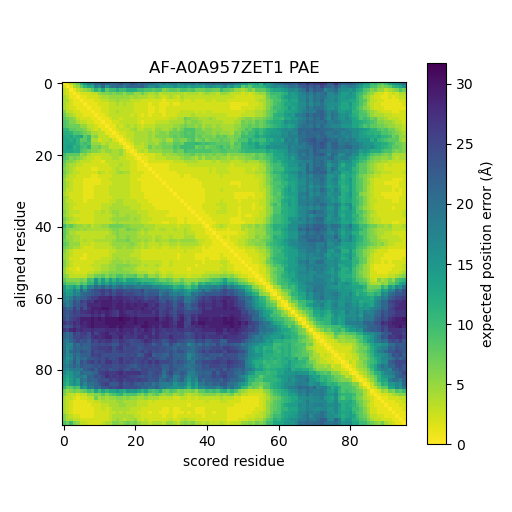88.12 96 PRO A N 1
ATOM 730 C CA . PRO A 1 96 ? 9.787 5.771 -2.099 1.00 88.12 96 PRO A CA 1
ATOM 731 C C . PRO A 1 96 ? 9.204 6.014 -3.504 1.00 88.12 96 PRO A C 1
ATOM 733 O O . PRO A 1 96 ? 8.277 5.287 -3.928 1.00 88.12 96 PRO A O 1
#

Mean predicted aligned error: 10.63 Å

Radius of gyration: 18.75 Å; Cα contacts (8 Å, |Δi|>4): 134; chains: 1; bounding box: 43×41×40 Å

Nearest PDB structures (foldseek):
  1ryb-assembly1_A  TM=9.071E-01  e=2.168E-03  Zea mays
  8iu6-assembly2_B  TM=8.607E-01  e=2.825E-03  Enterococcus faecium
  7y52-assembly2_B  TM=8.622E-01  e=3.018E-03  Enterococcus faecium
  1rym-assembly1_A  TM=8.675E-01  e=9.303E-03  Zea mays
  1ryn-assembly1_A  TM=8.943E-01  e=2.059E-02  Zea mays

Solvent-accessible surface area (backbone atoms only — not comparable to full-atom values): 5748 Å² total; per-residue (Å²): 132,74,67,83,43,76,50,75,14,51,51,64,75,59,82,92,33,70,86,40,80,66,23,49,33,34,52,54,46,50,52,49,26,60,78,65,74,46,60,74,80,45,76,55,96,79,16,42,30,30,68,53,73,42,78,45,80,44,86,81,70,45,72,81,78,64,77,62,99,72,55,74,68,58,54,51,51,51,51,68,76,46,74,73,67,73,48,57,40,43,39,38,40,37,27,85